Protein AF-A0A3L7TSY4-F1 (afdb_monomer_lite)

Radius of gyration: 31.13 Å; chains: 1; bounding box: 72×24×113 Å

pLDDT: mean 86.94, std 12.84, range [39.44, 97.44]

Foldseek 3Di:
DDDPPDDLLNVLVVLLVVLLVLLVQLLVLLVQLLVLLVCLVVLLVLLVCCLVVVDPPVVSVVVVVVSVVSNVVSVCSNCPPVVSNVVSVVSVVSYDPVSNVSSVVSVVSSVVSVVVVVVSVVVSVVSVVVSVVVSVVVVVVVVVVVVVCVVPPPPPPPPPPPPDDDD

Secondary structure (DSSP, 8-state):
-------HHHHHHHHHHHHHHHHHHHHHHHHHHHHHHTTHHHHHHHHHHHHTTSS-HHHHHHHHHHHHHHHHHHHHHHHTTHHHHHHHHHGGGGS-HHHHHHHHHHHHHHHHHHHHHHHHHHHHHHHHHHHHHHHHHHHHHHHHHHHHHHHHSPP------------

Sequence (167 aa):
MSDPRSDPARDASGTFAQLHTLASARLEAARTMRLIVARESSLLATIDSAQRGEISQDDAEDLLTAHLNARQLCLSAMQADQSQWNLLAEQRSSWSDNARSTIASIGAEIAAILGELSTSDASFMSELAARRNVARIEMTRADDARAAQRAYAPREAIEPRFTDRRG

Structure (mmCIF, N/CA/C/O backbone):
data_AF-A0A3L7TSY4-F1
#
_entry.id   AF-A0A3L7TSY4-F1
#
loop_
_atom_site.group_PDB
_atom_site.id
_atom_site.type_symbol
_atom_site.label_atom_id
_atom_site.label_alt_id
_atom_site.label_comp_id
_atom_site.label_asym_id
_atom_site.label_entity_id
_atom_site.label_seq_id
_atom_site.pdbx_PDB_ins_code
_atom_site.Cartn_x
_atom_site.Cartn_y
_atom_site.Cartn_z
_atom_site.occupancy
_atom_site.B_iso_or_equiv
_atom_site.auth_seq_id
_atom_site.auth_comp_id
_atom_site.auth_asym_id
_atom_site.auth_atom_id
_atom_site.pdbx_PDB_model_num
ATOM 1 N N . MET A 1 1 ? 45.464 14.211 -29.474 1.00 39.44 1 MET A N 1
ATOM 2 C CA . MET A 1 1 ? 44.683 13.616 -28.371 1.00 39.44 1 MET A CA 1
ATOM 3 C C . MET A 1 1 ? 43.275 13.430 -28.891 1.00 39.44 1 MET A C 1
ATOM 5 O O . MET A 1 1 ? 42.576 14.417 -29.059 1.00 39.44 1 MET A O 1
ATOM 9 N N . SER A 1 2 ? 42.933 12.211 -29.300 1.00 39.72 2 SER A N 1
ATOM 10 C CA . SER A 1 2 ? 41.604 11.896 -29.822 1.00 39.72 2 SER A CA 1
ATOM 11 C C . SER A 1 2 ? 40.685 11.594 -28.648 1.00 39.72 2 SER A C 1
ATOM 13 O O . SER A 1 2 ? 41.003 10.719 -27.846 1.00 39.72 2 SER A O 1
ATOM 15 N N . ASP A 1 3 ? 39.581 12.326 -28.554 1.00 49.38 3 ASP A N 1
ATOM 16 C CA . ASP A 1 3 ? 38.485 12.041 -27.630 1.00 49.38 3 ASP A CA 1
ATOM 17 C C . ASP A 1 3 ? 37.948 10.623 -27.907 1.00 49.38 3 ASP A C 1
ATOM 19 O O . ASP A 1 3 ? 37.726 10.282 -29.081 1.00 49.38 3 ASP A O 1
ATOM 23 N N . PRO A 1 4 ? 37.755 9.762 -26.892 1.00 50.88 4 PRO A N 1
ATOM 24 C CA . PRO A 1 4 ? 37.134 8.469 -27.101 1.00 50.88 4 PRO A CA 1
ATOM 25 C C . PRO A 1 4 ? 35.651 8.725 -27.365 1.00 50.88 4 PRO A C 1
ATOM 27 O O . PRO A 1 4 ? 34.869 8.936 -26.447 1.00 50.88 4 PRO A O 1
ATOM 30 N N . ARG A 1 5 ? 35.290 8.753 -28.651 1.00 51.84 5 ARG A N 1
ATOM 31 C CA . ARG A 1 5 ? 33.911 8.822 -29.144 1.00 51.84 5 ARG A CA 1
ATOM 32 C C . ARG A 1 5 ? 33.033 7.866 -28.335 1.00 51.84 5 ARG A C 1
ATOM 34 O O . ARG A 1 5 ? 33.175 6.651 -28.479 1.00 51.84 5 ARG A O 1
ATOM 41 N N . SER A 1 6 ? 32.149 8.410 -27.504 1.00 58.88 6 SER A N 1
ATOM 42 C CA . SER A 1 6 ? 31.064 7.642 -26.908 1.00 58.88 6 SER A CA 1
ATOM 43 C C . SER A 1 6 ? 30.266 7.022 -28.052 1.00 58.88 6 SER A C 1
ATOM 45 O O . SER A 1 6 ? 29.795 7.720 -28.952 1.00 58.88 6 SER A O 1
ATOM 47 N N . ASP A 1 7 ? 30.244 5.694 -28.095 1.00 69.88 7 ASP A N 1
ATOM 48 C CA . ASP A 1 7 ? 29.510 4.954 -29.109 1.00 69.88 7 ASP A CA 1
ATOM 49 C C . ASP A 1 7 ? 28.015 5.087 -28.780 1.00 69.88 7 ASP A C 1
ATOM 51 O O . ASP A 1 7 ? 27.593 4.607 -27.723 1.00 69.88 7 ASP A O 1
ATOM 55 N N . PRO A 1 8 ? 27.197 5.721 -29.640 1.00 67.38 8 PRO A N 1
ATOM 56 C CA . PRO A 1 8 ? 25.784 5.953 -29.352 1.00 67.38 8 PRO A CA 1
ATOM 57 C C . PRO A 1 8 ? 25.015 4.651 -29.091 1.00 67.38 8 PRO A C 1
ATOM 59 O O . PRO A 1 8 ? 24.044 4.659 -28.336 1.00 67.38 8 PRO A O 1
ATOM 62 N N . ALA A 1 9 ? 25.457 3.519 -29.652 1.00 68.50 9 ALA A N 1
ATOM 63 C CA . ALA A 1 9 ? 24.863 2.215 -29.366 1.00 68.50 9 ALA A CA 1
ATOM 64 C C . ALA A 1 9 ? 25.195 1.724 -27.945 1.00 68.50 9 ALA A C 1
ATOM 66 O O . ALA A 1 9 ? 24.350 1.129 -27.270 1.00 68.50 9 ALA A O 1
ATOM 67 N N . ARG A 1 10 ? 26.411 2.004 -27.463 1.00 71.62 10 ARG A N 1
ATOM 68 C CA . ARG A 1 10 ? 26.852 1.684 -26.100 1.00 71.62 10 ARG A CA 1
ATOM 69 C C . ARG A 1 10 ? 26.146 2.560 -25.068 1.00 71.62 10 ARG A C 1
ATOM 71 O O . ARG A 1 10 ? 25.714 2.041 -24.040 1.00 71.62 10 ARG A O 1
ATOM 78 N N . ASP A 1 11 ? 25.973 3.842 -25.370 1.00 74.06 11 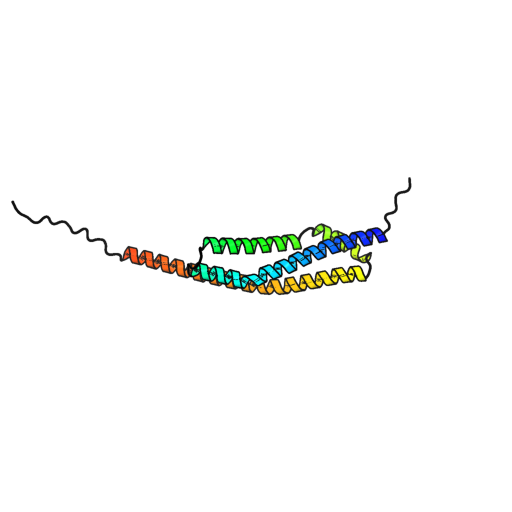ASP A N 1
ATOM 79 C CA . ASP A 1 11 ? 25.261 4.784 -24.504 1.00 74.06 11 ASP A CA 1
ATOM 80 C C . ASP A 1 11 ? 23.769 4.429 -24.412 1.00 74.06 11 ASP A C 1
ATOM 82 O O . ASP A 1 11 ? 23.228 4.335 -23.311 1.00 74.06 11 ASP A O 1
ATOM 86 N N . ALA A 1 12 ? 23.124 4.106 -25.541 1.00 76.62 12 ALA A N 1
ATOM 87 C CA . ALA A 1 12 ? 21.735 3.642 -25.580 1.00 76.62 12 ALA A CA 1
ATOM 88 C C . ALA A 1 12 ? 21.526 2.324 -24.810 1.00 76.62 12 ALA A C 1
ATOM 90 O O . ALA A 1 12 ? 20.537 2.164 -24.093 1.00 76.62 12 ALA A O 1
ATOM 91 N N . SER A 1 13 ? 22.469 1.380 -24.914 1.00 82.00 13 SER A N 1
ATOM 92 C CA . SER A 1 13 ? 22.432 0.138 -24.132 1.00 82.00 13 SER A CA 1
ATOM 93 C C . SER A 1 13 ? 22.617 0.395 -22.633 1.00 82.00 13 SER A C 1
ATOM 95 O O . SER A 1 13 ? 21.989 -0.282 -21.816 1.00 82.00 13 SER A O 1
ATOM 97 N N . GLY A 1 14 ? 23.471 1.352 -22.259 1.00 88.12 14 GLY A N 1
ATOM 98 C CA . GLY A 1 14 ? 23.716 1.728 -20.868 1.00 88.12 14 GLY A CA 1
ATOM 99 C C . GLY A 1 14 ? 22.504 2.396 -20.220 1.00 88.12 14 GLY A C 1
ATOM 100 O O . GLY A 1 14 ? 22.123 2.035 -19.105 1.00 88.12 14 GLY A O 1
ATOM 101 N N . THR A 1 15 ? 21.850 3.318 -20.927 1.00 90.81 15 THR A N 1
ATOM 102 C CA . THR A 1 15 ? 20.679 4.030 -20.395 1.00 90.81 15 THR A CA 1
ATOM 103 C C . THR A 1 15 ? 19.442 3.152 -20.316 1.00 90.81 15 THR A C 1
ATOM 105 O O . THR A 1 15 ? 18.711 3.222 -19.325 1.00 90.81 15 THR A O 1
ATOM 108 N N . PHE A 1 16 ? 19.262 2.233 -21.269 1.00 92.44 16 PHE A N 1
ATOM 109 C CA . PHE A 1 16 ? 18.261 1.177 -21.146 1.00 92.44 16 PHE A CA 1
ATOM 110 C C . PHE A 1 16 ? 18.494 0.308 -19.900 1.00 92.44 16 PHE A C 1
ATOM 112 O O . PHE A 1 16 ? 17.560 0.102 -19.129 1.00 92.44 16 PHE A O 1
ATOM 119 N N . ALA A 1 17 ? 19.719 -0.180 -19.667 1.00 92.94 17 ALA A N 1
ATOM 120 C CA . ALA A 1 17 ? 20.019 -1.042 -18.519 1.00 92.94 17 ALA A CA 1
ATOM 121 C C . ALA A 1 17 ? 19.737 -0.349 -17.174 1.00 92.94 17 ALA A C 1
ATOM 123 O O . ALA A 1 17 ? 19.192 -0.963 -16.251 1.00 92.94 17 ALA A O 1
ATOM 124 N N . GLN A 1 18 ? 20.054 0.945 -17.074 1.00 93.12 18 GLN A N 1
ATOM 125 C CA . GLN A 1 18 ? 19.740 1.745 -15.892 1.00 93.12 18 GLN A CA 1
ATOM 126 C C . GLN A 1 18 ? 18.228 1.902 -15.703 1.00 93.12 18 GLN A C 1
ATOM 128 O O . GLN A 1 18 ? 17.726 1.619 -14.614 1.00 93.12 18 GLN A O 1
ATOM 133 N N . LEU A 1 19 ? 17.481 2.274 -16.752 1.00 94.19 19 LEU A N 1
ATOM 134 C CA . LEU A 1 19 ? 16.030 2.425 -16.623 1.00 94.19 19 LEU A CA 1
ATOM 135 C C . LEU A 1 19 ? 15.359 1.087 -16.307 1.00 94.19 19 LEU A C 1
ATOM 137 O O . LEU A 1 19 ? 14.464 1.033 -15.474 1.00 94.19 19 LEU A O 1
ATOM 141 N N . HIS A 1 20 ? 15.808 -0.002 -16.926 1.00 94.81 20 HIS A N 1
ATOM 142 C CA . HIS A 1 20 ? 15.313 -1.344 -16.641 1.00 94.81 20 HIS A CA 1
ATOM 143 C C . HIS A 1 20 ? 15.512 -1.731 -15.171 1.00 94.81 20 HIS A C 1
ATOM 145 O O . HIS A 1 20 ? 14.615 -2.312 -14.559 1.00 94.81 20 HIS A O 1
ATOM 151 N N . THR A 1 21 ? 16.659 -1.380 -14.586 1.00 95.44 21 THR A N 1
ATOM 152 C CA . THR A 1 21 ? 16.941 -1.615 -13.162 1.00 95.44 21 THR A CA 1
ATOM 153 C C . THR A 1 21 ? 15.976 -0.834 -12.274 1.00 95.44 21 THR A C 1
ATOM 155 O O . THR A 1 21 ? 15.340 -1.421 -11.399 1.00 95.44 21 THR A O 1
ATOM 158 N N . LEU A 1 22 ? 15.781 0.460 -12.554 1.00 94.69 22 LEU A N 1
ATOM 159 C CA . LEU A 1 22 ? 14.791 1.279 -11.846 1.00 94.69 22 LEU A CA 1
ATOM 160 C C . LEU A 1 22 ? 13.370 0.719 -12.016 1.00 94.69 22 LEU A C 1
ATOM 162 O O . LEU A 1 22 ? 12.607 0.652 -11.058 1.00 94.69 22 LEU A O 1
ATOM 166 N N . ALA A 1 23 ? 13.011 0.280 -13.223 1.00 94.88 23 ALA A N 1
ATOM 167 C CA . ALA A 1 23 ? 11.680 -0.238 -13.538 1.00 94.88 23 ALA A CA 1
ATOM 168 C C . ALA A 1 23 ? 11.402 -1.535 -12.781 1.00 94.88 23 ALA A C 1
ATOM 170 O O . ALA A 1 23 ? 10.323 -1.708 -12.219 1.00 94.88 23 ALA A O 1
ATOM 171 N N . SER A 1 24 ? 12.405 -2.409 -12.716 1.00 96.12 24 SER A N 1
ATOM 172 C CA . SER A 1 24 ? 12.344 -3.663 -11.970 1.00 96.12 24 SER A CA 1
ATOM 173 C C . SER A 1 24 ? 12.195 -3.414 -10.470 1.00 96.12 24 SER A C 1
ATOM 175 O O . SER A 1 24 ? 11.330 -4.019 -9.845 1.00 96.12 24 SER A O 1
ATOM 177 N N . ALA A 1 25 ? 12.956 -2.470 -9.905 1.00 95.44 25 ALA A N 1
ATOM 178 C CA . ALA A 1 25 ? 12.843 -2.100 -8.493 1.00 95.44 25 ALA A CA 1
ATOM 179 C C . ALA A 1 25 ? 11.456 -1.524 -8.153 1.00 95.44 25 ALA A C 1
ATOM 181 O O . ALA A 1 25 ? 10.841 -1.907 -7.158 1.00 95.44 25 ALA A O 1
ATOM 182 N N . ARG A 1 26 ? 10.913 -0.653 -9.015 1.00 96.12 26 ARG A N 1
ATOM 183 C CA . ARG A 1 26 ? 9.548 -0.120 -8.860 1.00 96.12 26 ARG A CA 1
ATOM 184 C C . ARG A 1 26 ? 8.494 -1.219 -8.937 1.00 96.12 26 ARG A C 1
ATOM 186 O O . ARG A 1 26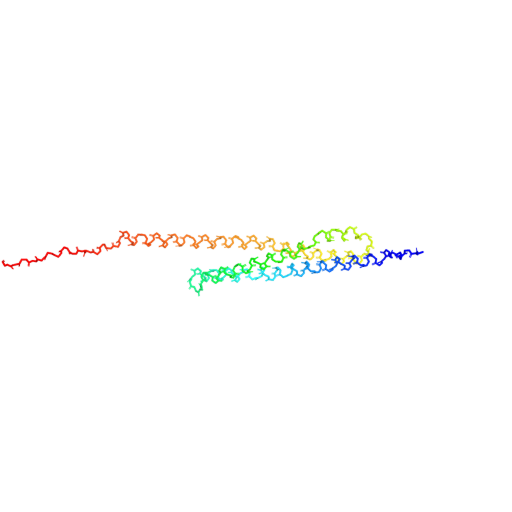 ? 7.546 -1.209 -8.157 1.00 96.12 26 ARG A O 1
ATOM 193 N N . LEU A 1 27 ? 8.664 -2.176 -9.847 1.00 96.62 27 LEU A N 1
ATOM 194 C CA . LEU A 1 27 ? 7.766 -3.321 -9.964 1.00 96.62 27 LEU A CA 1
ATOM 195 C C . LEU A 1 27 ? 7.825 -4.225 -8.728 1.00 96.62 27 LEU A C 1
ATOM 197 O O . LEU A 1 27 ? 6.787 -4.667 -8.242 1.00 96.62 27 LEU A O 1
ATOM 201 N N . GLU A 1 28 ? 9.014 -4.485 -8.192 1.00 97.25 28 GLU A N 1
ATOM 202 C CA . GLU A 1 28 ? 9.184 -5.256 -6.960 1.00 97.25 28 GLU A CA 1
ATOM 203 C C . GLU A 1 28 ? 8.533 -4.558 -5.758 1.00 97.25 28 GLU A C 1
ATOM 205 O O . GLU A 1 28 ? 7.815 -5.200 -4.987 1.00 97.25 28 GLU A O 1
ATOM 210 N N . ALA A 1 29 ? 8.685 -3.237 -5.644 1.00 96.94 29 ALA A N 1
ATOM 211 C CA . ALA A 1 29 ? 7.993 -2.439 -4.636 1.00 96.94 29 ALA A CA 1
ATOM 212 C C . ALA A 1 29 ? 6.462 -2.504 -4.798 1.00 96.94 29 ALA A C 1
ATOM 214 O O . ALA A 1 29 ? 5.752 -2.710 -3.814 1.00 96.94 29 ALA A O 1
ATOM 215 N N . ALA A 1 30 ? 5.941 -2.416 -6.028 1.00 96.88 30 ALA A N 1
ATOM 216 C CA . ALA A 1 30 ? 4.509 -2.557 -6.305 1.00 96.88 30 ALA A CA 1
ATOM 217 C C . ALA A 1 30 ? 3.983 -3.955 -5.926 1.00 96.88 30 ALA A C 1
ATOM 219 O O . ALA A 1 30 ? 2.953 -4.090 -5.262 1.00 96.88 30 ALA A O 1
ATOM 220 N N . ARG A 1 31 ? 4.710 -5.018 -6.287 1.00 97.31 31 ARG A N 1
ATOM 221 C CA . ARG A 1 31 ? 4.361 -6.400 -5.917 1.00 97.31 31 ARG A CA 1
ATOM 222 C C . ARG A 1 31 ? 4.403 -6.608 -4.402 1.00 97.31 31 ARG A C 1
ATOM 224 O O . ARG A 1 31 ? 3.513 -7.259 -3.859 1.00 97.31 31 ARG A O 1
ATOM 231 N N . THR A 1 32 ? 5.386 -6.024 -3.721 1.00 97.44 32 THR A N 1
ATOM 232 C CA . THR A 1 32 ? 5.493 -6.055 -2.255 1.00 97.44 32 THR A CA 1
ATOM 233 C C . THR A 1 32 ? 4.322 -5.326 -1.601 1.00 97.44 32 THR A C 1
ATOM 235 O O . THR A 1 32 ? 3.703 -5.871 -0.690 1.00 97.44 32 THR A O 1
ATOM 238 N N . MET A 1 33 ? 3.943 -4.151 -2.115 1.00 96.62 33 MET A N 1
ATOM 239 C CA . MET A 1 33 ? 2.747 -3.430 -1.673 1.00 96.62 33 MET A CA 1
ATOM 240 C C . MET A 1 33 ? 1.498 -4.309 -1.773 1.00 96.62 33 MET A C 1
ATOM 242 O O . MET A 1 33 ? 0.731 -4.401 -0.819 1.00 96.62 33 MET A O 1
ATOM 246 N N . ARG A 1 34 ? 1.326 -5.031 -2.886 1.00 95.69 34 ARG A N 1
ATOM 247 C CA . ARG A 1 34 ? 0.204 -5.964 -3.054 1.00 95.69 34 ARG A CA 1
ATOM 248 C C . ARG A 1 34 ? 0.194 -7.079 -2.003 1.00 95.69 34 ARG A C 1
ATOM 250 O O . ARG A 1 34 ? -0.870 -7.441 -1.513 1.00 95.69 34 ARG A O 1
ATOM 257 N N . LEU A 1 35 ? 1.359 -7.603 -1.616 1.00 95.56 35 LEU A N 1
ATOM 258 C CA . LEU A 1 35 ? 1.464 -8.590 -0.532 1.00 95.56 35 LEU A CA 1
ATOM 259 C C . LEU A 1 35 ? 1.122 -7.998 0.842 1.00 95.56 35 LEU A C 1
ATOM 261 O O . LEU A 1 35 ? 0.550 -8.697 1.676 1.00 95.56 35 LEU A O 1
ATOM 265 N N . ILE A 1 36 ? 1.469 -6.732 1.086 1.00 94.75 36 ILE A N 1
ATOM 266 C CA . ILE A 1 36 ? 1.101 -6.017 2.315 1.00 94.75 36 ILE A CA 1
ATOM 267 C C . ILE A 1 36 ? -0.417 -5.826 2.368 1.00 94.75 36 ILE A C 1
ATOM 269 O O . ILE A 1 36 ? -1.034 -6.169 3.374 1.00 94.75 36 ILE A O 1
ATOM 273 N N . VAL A 1 37 ? -1.019 -5.360 1.271 1.00 93.88 37 VAL A N 1
ATOM 274 C CA . VAL A 1 37 ? -2.472 -5.166 1.141 1.00 93.88 37 VAL A CA 1
ATOM 275 C C . VAL A 1 37 ? -3.243 -6.474 1.310 1.00 93.88 37 VAL A C 1
ATOM 277 O O . VAL A 1 37 ? -4.255 -6.510 2.000 1.00 93.88 37 VAL A O 1
ATOM 280 N N . ALA A 1 38 ? -2.718 -7.599 0.819 1.00 93.88 38 ALA A N 1
ATOM 281 C CA . ALA A 1 38 ? -3.334 -8.910 1.035 1.00 93.88 38 ALA A CA 1
ATOM 282 C C . ALA A 1 38 ? -3.474 -9.306 2.525 1.00 93.88 38 ALA A C 1
ATOM 284 O O . ALA A 1 38 ? -4.203 -10.246 2.841 1.00 93.88 38 ALA A O 1
ATOM 285 N N . ARG A 1 39 ? -2.790 -8.612 3.448 1.00 93.94 39 ARG A N 1
ATOM 286 C CA . ARG A 1 39 ? -2.884 -8.828 4.903 1.00 93.94 39 ARG A CA 1
ATOM 287 C C . ARG A 1 39 ? -3.864 -7.886 5.609 1.00 93.94 39 ARG A C 1
ATOM 289 O O . ARG A 1 39 ? -4.029 -8.013 6.820 1.00 93.94 39 ARG A O 1
ATOM 296 N N . GLU A 1 40 ? -4.514 -6.967 4.896 1.00 94.44 40 GLU A N 1
ATOM 297 C CA . GLU A 1 40 ? -5.448 -5.986 5.473 1.00 94.44 40 GLU A CA 1
ATOM 298 C C . GLU A 1 40 ? -6.582 -6.643 6.264 1.00 94.44 40 GLU A C 1
ATOM 300 O O . GLU A 1 40 ? -6.876 -6.224 7.380 1.00 94.44 40 GLU A O 1
ATOM 305 N N . SER A 1 41 ? -7.167 -7.725 5.747 1.00 93.56 41 SER A N 1
ATOM 306 C CA . SER A 1 41 ? -8.228 -8.468 6.439 1.00 93.56 41 SER A CA 1
ATOM 307 C C . SER A 1 41 ? -7.762 -9.047 7.777 1.00 93.56 41 SER A C 1
ATOM 309 O O . SER A 1 41 ? -8.476 -8.968 8.775 1.00 93.56 41 SER A O 1
ATOM 311 N N . SER A 1 42 ? -6.536 -9.575 7.823 1.00 94.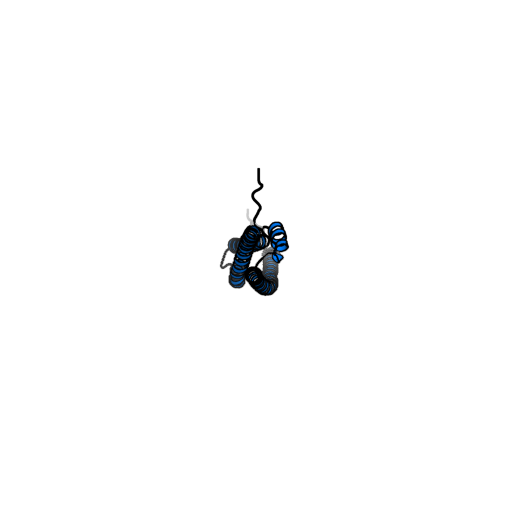56 42 SER A N 1
ATOM 312 C CA . SER A 1 42 ? -5.929 -10.067 9.060 1.00 94.56 42 SER A CA 1
ATOM 313 C C . SER A 1 42 ? -5.676 -8.932 10.049 1.00 94.56 42 SER A C 1
ATOM 315 O O . SER A 1 42 ? -5.897 -9.117 11.240 1.00 94.56 42 SER A O 1
ATOM 317 N N . LEU A 1 43 ? -5.232 -7.767 9.571 1.00 95.00 43 LEU A N 1
ATOM 318 C CA . LEU A 1 43 ? -5.016 -6.593 10.415 1.00 95.00 43 LEU A CA 1
ATOM 319 C C . LEU A 1 43 ? -6.334 -6.078 11.009 1.00 95.00 43 LEU A C 1
ATOM 321 O O . LEU A 1 43 ? -6.395 -5.751 12.192 1.00 95.00 43 LEU A O 1
ATOM 325 N N . LEU A 1 44 ? -7.405 -6.048 10.216 1.00 94.31 44 LEU A N 1
ATOM 326 C CA . LEU A 1 44 ? -8.735 -5.680 10.700 1.00 94.31 44 LEU A CA 1
ATOM 327 C C . LEU A 1 44 ? -9.249 -6.677 11.747 1.00 94.31 44 LEU A C 1
ATOM 329 O O . LEU A 1 44 ? -9.783 -6.254 12.767 1.00 94.31 44 LEU A O 1
ATOM 333 N N . ALA A 1 45 ? -9.011 -7.978 11.557 1.00 94.06 45 ALA A N 1
ATOM 334 C CA . ALA A 1 45 ? -9.347 -8.993 12.555 1.00 94.06 45 ALA A CA 1
ATOM 335 C C . ALA A 1 45 ? -8.562 -8.810 13.868 1.00 94.06 45 ALA A C 1
ATOM 337 O O . ALA A 1 45 ? -9.127 -8.966 14.948 1.00 94.06 45 ALA A O 1
ATOM 338 N N . THR A 1 46 ? -7.282 -8.428 13.795 1.00 94.25 46 THR A N 1
ATOM 339 C CA . THR A 1 46 ? -6.484 -8.057 14.974 1.00 94.25 46 THR A CA 1
ATOM 340 C C . THR A 1 46 ? -7.113 -6.877 15.717 1.00 94.25 46 THR A C 1
ATOM 342 O O . THR A 1 46 ? -7.262 -6.934 16.935 1.00 94.25 46 THR A O 1
ATOM 345 N N . ILE A 1 47 ? -7.552 -5.840 14.999 1.00 92.94 47 ILE A N 1
ATOM 346 C CA . ILE A 1 47 ? -8.253 -4.694 15.599 1.00 92.94 47 ILE A CA 1
ATOM 347 C C . ILE A 1 47 ? -9.559 -5.148 16.271 1.00 92.94 47 ILE A C 1
ATOM 349 O O . ILE A 1 47 ? -9.837 -4.749 17.400 1.00 92.94 47 ILE A O 1
ATOM 353 N N . ASP A 1 48 ? -10.328 -6.026 15.625 1.00 92.81 48 ASP A N 1
ATOM 354 C CA . ASP A 1 48 ? -11.568 -6.578 16.186 1.00 92.81 48 ASP A CA 1
ATOM 355 C C . ASP A 1 48 ? -11.302 -7.426 17.451 1.00 92.81 48 ASP A C 1
ATOM 357 O O . ASP A 1 48 ? -12.107 -7.444 18.384 1.00 92.81 48 ASP A O 1
ATOM 361 N N . SER A 1 49 ? -10.167 -8.126 17.530 1.00 92.94 49 SER A N 1
ATOM 362 C CA . SER A 1 49 ? -9.727 -8.829 18.745 1.00 92.94 49 SER A CA 1
ATOM 363 C C . SER A 1 49 ? -9.299 -7.873 19.862 1.00 92.94 49 SER A C 1
ATOM 365 O O . SER A 1 49 ? -9.645 -8.113 21.020 1.00 92.94 49 SER A O 1
ATOM 367 N N . ALA A 1 50 ? -8.628 -6.763 19.544 1.00 91.62 50 ALA A N 1
ATOM 368 C CA . ALA A 1 50 ? -8.280 -5.739 20.534 1.00 91.62 50 ALA A CA 1
ATOM 369 C C . ALA A 1 50 ? -9.532 -5.094 21.142 1.00 91.62 50 ALA A C 1
ATOM 371 O O . ALA A 1 50 ? -9.638 -4.948 22.357 1.00 91.62 50 ALA A O 1
ATOM 372 N N . GLN A 1 51 ? -10.544 -4.815 20.314 1.00 88.19 51 GLN A N 1
ATOM 373 C CA . GLN A 1 51 ? -11.836 -4.290 20.773 1.00 88.19 51 GLN A CA 1
ATOM 374 C C . GLN A 1 51 ? -12.573 -5.246 21.720 1.00 88.19 51 GLN A C 1
ATOM 376 O O . GLN A 1 51 ? -13.297 -4.798 22.608 1.00 88.19 51 GLN A O 1
ATOM 381 N N . ARG A 1 52 ? -12.383 -6.559 21.553 1.00 89.12 52 ARG A N 1
ATOM 382 C CA . ARG A 1 52 ? -12.926 -7.592 22.449 1.00 89.12 52 ARG A CA 1
ATOM 383 C C . ARG A 1 52 ? -12.072 -7.822 23.701 1.00 89.12 52 ARG A C 1
ATOM 385 O O . ARG A 1 52 ? -12.469 -8.610 24.555 1.00 89.12 52 ARG A O 1
ATOM 392 N N . GLY A 1 53 ? -10.923 -7.154 23.820 1.00 90.06 53 GLY A N 1
ATOM 393 C CA . GLY A 1 53 ? -9.965 -7.354 24.908 1.00 90.06 53 GLY A CA 1
ATOM 394 C C . GLY A 1 53 ? -9.207 -8.683 24.831 1.00 90.06 53 GLY A C 1
ATOM 395 O O . GLY A 1 53 ? -8.657 -9.126 25.835 1.00 90.06 53 GLY A O 1
ATOM 396 N N . GLU A 1 54 ? -9.191 -9.339 23.666 1.00 93.44 54 GLU A N 1
ATOM 397 C CA . GLU A 1 54 ? -8.462 -10.599 23.445 1.00 93.44 54 GLU A CA 1
ATOM 398 C C . GLU A 1 54 ? -6.951 -10.366 23.287 1.00 93.44 54 GLU A C 1
ATOM 400 O O . GLU A 1 54 ? -6.154 -11.261 23.562 1.00 93.44 54 GLU A O 1
ATOM 405 N N . ILE A 1 55 ? -6.567 -9.162 22.855 1.00 93.88 55 ILE A N 1
ATOM 406 C CA . ILE A 1 55 ? -5.184 -8.684 22.758 1.00 93.88 55 ILE A CA 1
ATOM 407 C C . ILE A 1 55 ? -5.086 -7.256 23.306 1.00 93.88 55 ILE A C 1
ATOM 409 O O . ILE A 1 55 ? -6.106 -6.575 23.448 1.00 93.88 55 ILE A O 1
ATOM 413 N N . SER A 1 56 ? -3.864 -6.798 23.595 1.00 93.25 56 SER A N 1
ATOM 414 C CA . SER A 1 56 ? -3.638 -5.413 24.011 1.00 93.25 56 SER A CA 1
ATOM 415 C C . SER A 1 56 ? -3.982 -4.436 22.885 1.00 93.25 56 SER A C 1
ATOM 417 O O . SER A 1 56 ? -3.711 -4.692 21.710 1.00 93.25 56 SER A O 1
ATOM 419 N N . GLN A 1 57 ? -4.541 -3.287 23.263 1.00 89.44 57 GLN A N 1
ATOM 420 C CA . GLN A 1 57 ? -4.766 -2.172 22.347 1.00 89.44 57 GLN A CA 1
ATOM 421 C C . GLN A 1 57 ? -3.435 -1.656 21.775 1.00 89.44 57 GLN A C 1
ATOM 423 O O . GLN A 1 57 ? -3.358 -1.390 20.578 1.00 89.44 57 GLN A O 1
ATOM 428 N N . ASP A 1 58 ? -2.389 -1.602 22.603 1.00 92.31 58 ASP A N 1
ATOM 429 C CA . ASP A 1 58 ? -1.051 -1.157 22.197 1.00 92.31 58 ASP A CA 1
ATOM 430 C C . ASP A 1 58 ? -0.464 -2.087 21.119 1.00 92.31 58 ASP A C 1
ATOM 432 O O . ASP A 1 58 ? 0.019 -1.622 20.090 1.00 92.31 58 ASP A O 1
ATOM 436 N N . ASP A 1 59 ? -0.614 -3.408 21.283 1.00 93.25 59 ASP A N 1
ATOM 437 C CA . ASP A 1 59 ? -0.130 -4.397 20.308 1.00 93.25 59 ASP A CA 1
ATOM 438 C C . ASP A 1 59 ? -0.831 -4.244 18.946 1.00 93.25 59 ASP A C 1
ATOM 440 O O . ASP A 1 59 ? -0.216 -4.376 17.883 1.00 93.25 59 ASP A O 1
ATOM 444 N N . ALA A 1 60 ? -2.138 -3.963 18.955 1.00 92.44 60 ALA A N 1
ATOM 445 C CA . ALA A 1 60 ? -2.897 -3.731 17.730 1.00 92.44 60 ALA A CA 1
ATOM 446 C C . ALA A 1 60 ? -2.485 -2.424 17.032 1.00 92.44 60 ALA A C 1
ATOM 448 O O . ALA A 1 60 ? -2.432 -2.371 15.798 1.00 92.44 60 ALA A O 1
ATOM 449 N N . GLU A 1 61 ? -2.173 -1.380 17.801 1.00 91.75 61 GLU A N 1
ATOM 450 C CA . GLU A 1 61 ? -1.686 -0.100 17.282 1.00 91.75 61 GLU A CA 1
ATOM 451 C C . GLU A 1 61 ? -0.273 -0.209 16.701 1.00 91.75 61 GLU A C 1
ATOM 453 O O . GLU A 1 61 ? -0.013 0.344 15.625 1.00 91.75 61 GLU A O 1
ATOM 458 N N . ASP A 1 62 ? 0.607 -0.987 17.328 1.00 95.44 62 ASP A N 1
ATOM 459 C CA . ASP A 1 62 ? 1.941 -1.291 16.809 1.00 95.44 62 ASP A CA 1
ATOM 460 C C . ASP A 1 62 ? 1.866 -2.038 15.471 1.00 95.44 62 ASP A C 1
ATOM 462 O O . ASP A 1 62 ? 2.558 -1.682 14.510 1.00 95.44 62 ASP A O 1
ATOM 466 N N . LEU A 1 63 ? 0.973 -3.028 15.355 1.00 95.06 63 LEU A N 1
ATOM 467 C CA . LEU A 1 63 ? 0.755 -3.764 14.107 1.00 95.06 63 LEU A CA 1
ATOM 468 C C . LEU A 1 63 ? 0.186 -2.875 12.994 1.00 95.06 63 LEU A C 1
ATOM 470 O O . LEU A 1 63 ? 0.646 -2.953 11.849 1.00 95.06 63 LEU A O 1
ATOM 474 N N . LEU A 1 64 ? -0.773 -2.000 13.313 1.00 93.19 64 LEU A N 1
ATOM 475 C CA . LEU A 1 64 ? -1.298 -1.017 12.362 1.00 93.19 64 LEU A CA 1
ATOM 476 C C . LEU A 1 64 ? -0.196 -0.050 11.909 1.00 93.19 64 LEU A C 1
ATOM 478 O O . LEU A 1 64 ? -0.058 0.221 10.716 1.00 93.19 64 LEU A O 1
ATOM 482 N N . THR A 1 65 ? 0.625 0.428 12.840 1.00 95.00 65 THR A N 1
ATOM 483 C CA . THR A 1 65 ? 1.739 1.339 12.555 1.00 95.00 65 THR A CA 1
ATOM 484 C C . THR A 1 65 ? 2.787 0.675 11.666 1.00 95.00 65 THR A C 1
ATOM 486 O O . THR A 1 65 ? 3.199 1.251 10.658 1.00 95.00 65 THR A O 1
ATOM 489 N N . ALA A 1 66 ? 3.176 -0.565 11.971 1.00 95.75 66 ALA A N 1
ATOM 490 C CA . ALA A 1 66 ? 4.093 -1.343 11.146 1.00 95.75 66 ALA A CA 1
ATOM 491 C C . ALA A 1 66 ? 3.543 -1.552 9.725 1.00 95.75 66 ALA A C 1
ATOM 493 O O . ALA A 1 66 ? 4.281 -1.395 8.750 1.00 95.75 66 ALA A O 1
ATOM 494 N N . HIS A 1 67 ? 2.244 -1.842 9.596 1.00 95.00 67 HIS A N 1
ATOM 495 C CA . HIS A 1 67 ? 1.581 -1.978 8.301 1.00 95.00 67 HIS A CA 1
ATOM 496 C C . HIS A 1 67 ? 1.633 -0.673 7.491 1.00 95.00 67 HIS A C 1
ATOM 498 O O . HIS A 1 67 ? 2.062 -0.683 6.336 1.00 95.00 67 HIS A O 1
ATOM 504 N N . LEU A 1 68 ? 1.262 0.461 8.092 1.00 93.00 68 LEU A N 1
ATOM 505 C CA . LEU A 1 68 ? 1.296 1.769 7.427 1.00 93.00 68 LEU A CA 1
ATOM 506 C C . LEU A 1 68 ? 2.722 2.184 7.034 1.00 93.00 68 LEU A C 1
ATOM 508 O O . LEU A 1 68 ? 2.939 2.664 5.920 1.00 93.00 68 LEU A O 1
ATOM 512 N N . ASN A 1 69 ? 3.707 1.928 7.897 1.00 95.38 69 ASN A N 1
ATOM 513 C CA . ASN A 1 69 ? 5.114 2.193 7.602 1.00 95.38 69 ASN A CA 1
ATOM 514 C C . ASN A 1 69 ? 5.619 1.349 6.426 1.00 95.38 69 ASN A C 1
ATOM 516 O O . ASN A 1 69 ? 6.274 1.874 5.526 1.00 95.38 69 ASN A O 1
ATOM 520 N N . ALA A 1 70 ? 5.281 0.057 6.386 1.00 94.25 70 ALA A N 1
ATOM 521 C CA . ALA A 1 70 ? 5.665 -0.822 5.283 1.00 94.25 70 ALA A CA 1
ATOM 522 C C . ALA A 1 70 ? 5.089 -0.343 3.939 1.00 94.25 70 ALA A C 1
ATOM 524 O O . ALA A 1 70 ? 5.789 -0.346 2.922 1.00 94.25 70 ALA A O 1
ATOM 525 N N . ARG A 1 71 ? 3.841 0.142 3.934 1.00 94.12 71 ARG A N 1
ATOM 526 C CA . ARG A 1 71 ? 3.230 0.762 2.748 1.00 94.12 71 ARG A CA 1
ATOM 527 C C . ARG A 1 71 ? 3.972 2.026 2.336 1.00 94.12 71 ARG A C 1
ATOM 529 O O . ARG A 1 71 ? 4.328 2.172 1.169 1.00 94.12 71 ARG A O 1
ATOM 536 N N . GLN A 1 72 ? 4.247 2.919 3.285 1.00 93.50 72 GLN A N 1
ATOM 537 C CA . GLN A 1 72 ? 4.959 4.160 2.998 1.00 93.50 72 GLN A CA 1
ATOM 538 C C . GLN A 1 72 ? 6.338 3.888 2.385 1.00 93.50 72 GLN A C 1
ATOM 540 O O . GLN A 1 72 ? 6.722 4.557 1.430 1.00 93.50 72 GLN A O 1
ATOM 545 N N . LEU A 1 73 ? 7.058 2.874 2.871 1.00 94.00 73 LEU A N 1
ATOM 546 C CA . LEU A 1 73 ? 8.334 2.456 2.289 1.00 94.00 73 LEU A CA 1
ATOM 547 C C . LEU A 1 73 ? 8.181 1.985 0.838 1.00 94.00 73 LEU A C 1
ATOM 549 O O . LEU A 1 73 ? 8.980 2.373 -0.013 1.00 94.00 73 LEU A O 1
ATOM 553 N N . CYS A 1 74 ? 7.140 1.208 0.530 1.00 95.00 74 CYS A N 1
ATOM 554 C CA . CYS A 1 74 ? 6.865 0.775 -0.841 1.00 95.00 74 CYS A CA 1
ATOM 555 C C . CYS A 1 74 ? 6.517 1.957 -1.762 1.00 95.00 74 CYS A C 1
ATOM 557 O O . CYS A 1 74 ? 6.991 2.005 -2.896 1.00 95.00 74 CYS A O 1
ATOM 559 N N . LEU A 1 75 ? 5.736 2.935 -1.284 1.00 92.44 75 LEU A N 1
ATOM 560 C CA . LEU A 1 75 ? 5.450 4.169 -2.031 1.00 92.44 75 LEU A CA 1
ATOM 561 C C . LEU A 1 75 ? 6.729 4.960 -2.311 1.00 92.44 75 LEU A C 1
ATOM 563 O O . LEU A 1 75 ? 6.981 5.328 -3.458 1.00 92.44 75 LEU A O 1
ATOM 567 N N . SER A 1 76 ? 7.560 5.158 -1.287 1.00 93.75 76 SER A N 1
ATOM 568 C CA . SER A 1 76 ? 8.846 5.840 -1.424 1.00 93.75 76 SER A CA 1
ATOM 569 C C . SER A 1 76 ? 9.760 5.125 -2.423 1.00 93.75 76 SER A C 1
ATOM 571 O O . SER A 1 76 ? 10.375 5.783 -3.255 1.00 93.75 76 SER A O 1
ATOM 573 N N . ALA A 1 77 ? 9.809 3.789 -2.406 1.00 92.94 77 ALA A N 1
ATOM 574 C CA . ALA A 1 77 ? 10.594 3.003 -3.359 1.00 92.94 77 ALA A CA 1
ATOM 575 C C . ALA A 1 77 ? 10.058 3.107 -4.799 1.00 92.94 77 ALA A C 1
ATOM 577 O O . ALA A 1 77 ? 10.840 3.226 -5.740 1.00 92.94 77 ALA A O 1
ATOM 578 N N . MET A 1 78 ? 8.734 3.128 -4.992 1.00 92.31 78 MET A N 1
ATOM 579 C CA . MET A 1 78 ? 8.133 3.334 -6.318 1.00 92.31 78 MET A CA 1
ATOM 580 C C . MET A 1 78 ? 8.402 4.738 -6.883 1.00 92.31 78 MET A C 1
ATOM 582 O O . MET A 1 78 ? 8.478 4.911 -8.100 1.00 92.31 78 MET A O 1
ATOM 586 N N . GLN A 1 79 ? 8.546 5.735 -6.008 1.00 90.75 79 GLN A N 1
ATOM 587 C CA . GLN A 1 79 ? 8.803 7.133 -6.367 1.00 90.75 79 GLN A CA 1
ATOM 588 C C . GLN A 1 79 ? 10.292 7.500 -6.372 1.00 90.75 79 GLN A C 1
ATOM 590 O O . GLN A 1 79 ? 10.649 8.597 -6.811 1.00 90.75 79 GLN A O 1
ATOM 595 N N . ALA A 1 80 ? 11.159 6.595 -5.914 1.00 89.50 80 ALA A N 1
ATOM 596 C CA . ALA A 1 80 ? 12.594 6.810 -5.871 1.00 89.50 80 ALA A CA 1
ATOM 597 C C . ALA A 1 80 ? 13.138 7.140 -7.268 1.00 89.50 80 ALA A C 1
ATOM 599 O O . ALA A 1 80 ? 12.684 6.606 -8.291 1.00 89.50 80 ALA A O 1
ATOM 600 N N . ASP A 1 81 ? 14.091 8.069 -7.290 1.00 88.94 81 ASP A N 1
ATOM 601 C CA . ASP A 1 81 ? 14.848 8.467 -8.475 1.00 88.94 81 ASP A CA 1
ATOM 602 C C . ASP A 1 81 ? 13.974 8.877 -9.674 1.00 88.94 81 ASP A C 1
ATOM 604 O O . ASP A 1 81 ? 14.309 8.641 -10.834 1.00 88.94 81 ASP A O 1
ATOM 608 N N . GLN A 1 82 ? 12.833 9.531 -9.414 1.00 90.62 82 GLN A N 1
ATOM 609 C CA . GLN A 1 82 ? 11.919 9.992 -10.467 1.00 90.62 82 GLN A CA 1
ATOM 610 C C . GLN A 1 82 ? 12.575 10.962 -11.462 1.00 90.62 82 GLN A C 1
ATOM 612 O O . GLN A 1 82 ? 12.248 10.941 -12.648 1.00 90.62 82 GLN A O 1
ATOM 617 N N . SER A 1 83 ? 13.514 11.795 -11.013 1.00 89.06 83 SER A N 1
ATOM 618 C CA . SER A 1 83 ? 14.288 12.672 -11.899 1.00 89.06 83 SER A CA 1
ATOM 619 C C . SER A 1 83 ? 15.182 11.872 -12.850 1.00 89.06 83 SER A C 1
ATOM 621 O O . SER A 1 83 ? 15.198 12.145 -14.050 1.00 89.06 83 SER A O 1
ATOM 623 N N . GLN A 1 84 ? 15.870 10.849 -12.337 1.00 89.69 84 GLN A N 1
ATOM 624 C CA . GLN A 1 84 ? 16.699 9.948 -13.136 1.00 89.69 84 GLN A CA 1
ATOM 625 C C . GLN A 1 84 ? 15.848 9.134 -14.114 1.00 89.69 84 GLN A C 1
ATOM 627 O O . GLN A 1 84 ? 16.222 8.987 -15.275 1.00 89.69 84 GLN A O 1
ATOM 632 N N . TRP A 1 85 ? 14.681 8.658 -13.677 1.00 91.44 85 TRP A N 1
ATOM 633 C CA . TRP A 1 85 ? 13.714 7.993 -14.545 1.00 91.44 85 TRP A CA 1
ATOM 634 C C . TRP A 1 85 ? 13.351 8.855 -15.756 1.00 91.44 85 TRP A C 1
ATOM 636 O O . TRP A 1 85 ? 13.434 8.386 -16.889 1.00 91.44 85 TRP A O 1
ATOM 646 N N . ASN A 1 86 ? 12.970 10.114 -15.521 1.00 90.81 86 ASN A N 1
ATOM 647 C CA . ASN A 1 86 ? 12.571 11.036 -16.584 1.00 90.81 86 ASN A CA 1
ATOM 648 C C . ASN A 1 86 ? 13.723 11.278 -17.570 1.00 90.81 86 ASN A C 1
ATOM 650 O O . ASN A 1 86 ? 13.532 11.119 -18.773 1.00 90.81 86 ASN A O 1
ATOM 654 N N . LEU A 1 87 ? 14.925 11.558 -17.054 1.00 90.38 87 LEU A N 1
ATOM 655 C CA . LEU A 1 87 ? 16.131 11.768 -17.861 1.00 90.38 87 LEU A CA 1
ATOM 656 C C . LEU A 1 87 ? 16.450 10.555 -18.753 1.00 90.38 87 LEU A C 1
ATOM 658 O O . LEU A 1 87 ? 16.757 10.697 -19.933 1.00 90.38 87 LEU A O 1
ATOM 662 N N . LEU A 1 88 ? 16.377 9.344 -18.197 1.00 89.19 88 LEU A N 1
ATOM 663 C CA . LEU A 1 88 ? 16.642 8.119 -18.950 1.00 89.19 88 LEU A CA 1
ATOM 664 C C . LEU A 1 88 ? 15.531 7.835 -19.972 1.00 89.19 88 LEU A C 1
ATOM 666 O O . LEU A 1 88 ? 15.814 7.382 -21.079 1.00 89.19 88 LEU A O 1
ATOM 670 N N . ALA A 1 89 ? 14.274 8.132 -19.636 1.00 87.81 89 ALA A N 1
ATOM 671 C CA . ALA A 1 89 ? 13.134 7.944 -20.528 1.00 87.81 89 ALA A CA 1
ATOM 672 C C . ALA A 1 89 ? 13.158 8.878 -21.751 1.00 87.81 89 ALA A C 1
ATOM 674 O O . ALA A 1 89 ? 12.668 8.487 -22.812 1.00 87.81 89 ALA A O 1
ATOM 675 N N . GLU A 1 90 ? 13.760 10.067 -21.654 1.00 90.50 90 GLU A N 1
ATOM 676 C CA . GLU A 1 90 ? 13.969 10.968 -22.802 1.00 90.50 90 GLU A CA 1
ATOM 677 C C . GLU A 1 90 ? 14.821 10.320 -23.902 1.00 90.50 90 GLU A C 1
ATOM 679 O O . GLU A 1 90 ? 14.633 10.587 -25.089 1.00 90.50 90 GLU A O 1
ATOM 684 N N . GLN A 1 91 ? 15.703 9.391 -23.529 1.00 88.00 91 GLN A N 1
ATOM 685 C CA . GLN A 1 91 ? 16.563 8.675 -24.469 1.00 88.00 91 GLN A CA 1
ATOM 686 C C . GLN A 1 91 ? 15.881 7.466 -25.125 1.00 88.00 91 GLN A C 1
ATOM 688 O O . GLN A 1 91 ? 16.491 6.780 -25.938 1.00 88.00 91 GLN A O 1
ATOM 693 N N . ARG A 1 92 ? 14.598 7.206 -24.841 1.00 85.06 92 ARG A N 1
ATOM 694 C CA . ARG A 1 92 ? 13.853 6.031 -25.331 1.00 85.06 92 ARG A CA 1
ATOM 695 C C . ARG A 1 92 ? 13.873 5.848 -26.856 1.00 85.06 92 ARG A C 1
ATOM 697 O O . ARG A 1 92 ? 13.726 4.724 -27.350 1.00 85.06 92 ARG A O 1
ATOM 704 N N . SER A 1 93 ? 14.001 6.934 -27.617 1.00 86.94 93 SER A N 1
ATOM 705 C CA . SER A 1 93 ? 14.057 6.894 -29.084 1.00 86.94 93 SER A CA 1
ATOM 706 C C . SER A 1 93 ? 15.310 6.190 -29.615 1.00 86.94 93 SER A C 1
ATOM 708 O O . SER A 1 93 ? 15.244 5.602 -30.693 1.00 86.94 93 SER A O 1
ATOM 710 N N . SER A 1 94 ? 16.410 6.176 -28.854 1.00 87.31 94 SER A N 1
ATOM 711 C CA . SER A 1 94 ? 17.667 5.519 -29.239 1.00 87.31 94 SER A CA 1
ATOM 712 C C . SER A 1 94 ? 17.691 4.015 -28.943 1.00 87.31 94 SER A C 1
ATOM 714 O O . SER A 1 94 ? 18.583 3.307 -29.406 1.00 87.31 94 SER A O 1
ATOM 716 N N . TRP A 1 95 ? 16.714 3.503 -28.190 1.00 89.81 95 TRP A N 1
ATOM 717 C CA . TRP A 1 95 ? 16.645 2.089 -27.825 1.00 89.81 95 TRP A CA 1
ATOM 718 C C . TRP A 1 95 ? 16.112 1.209 -28.958 1.00 89.81 95 TRP A C 1
ATOM 720 O O . TRP A 1 95 ? 15.452 1.673 -29.889 1.00 89.81 95 TRP A O 1
ATOM 730 N N . SER A 1 96 ? 16.349 -0.098 -28.851 1.00 90.56 96 SER A N 1
ATOM 731 C CA . SER A 1 96 ? 15.700 -1.080 -29.721 1.00 90.56 96 SER A CA 1
ATOM 732 C C . SER A 1 96 ? 14.200 -1.196 -29.416 1.00 90.56 96 SER A C 1
ATOM 734 O O . SER A 1 96 ? 13.744 -0.882 -28.311 1.00 90.56 96 SER A O 1
ATOM 736 N N . ASP A 1 97 ? 13.417 -1.693 -30.376 1.00 91.75 97 ASP A N 1
ATOM 737 C CA . ASP A 1 97 ? 11.987 -1.963 -30.163 1.00 91.75 97 ASP A CA 1
ATOM 738 C C . ASP A 1 97 ? 11.748 -2.935 -29.010 1.00 91.75 97 ASP A C 1
ATOM 740 O O . ASP A 1 97 ? 10.859 -2.715 -28.188 1.00 91.75 97 ASP A O 1
ATOM 744 N N . ASN A 1 98 ? 12.595 -3.961 -28.893 1.00 93.00 98 ASN A N 1
ATOM 745 C CA . ASN A 1 98 ? 12.533 -4.913 -27.791 1.00 93.00 98 ASN A CA 1
ATOM 746 C C . ASN A 1 98 ? 12.727 -4.222 -26.433 1.00 93.00 98 ASN A C 1
ATOM 748 O O . ASN A 1 98 ? 11.921 -4.409 -25.529 1.00 93.00 98 ASN A O 1
ATOM 752 N N . ALA A 1 99 ? 13.743 -3.363 -26.305 1.00 91.12 99 ALA A N 1
ATOM 753 C CA . ALA A 1 99 ? 13.998 -2.605 -25.080 1.00 91.12 99 ALA A CA 1
ATOM 754 C C . ALA A 1 99 ? 12.811 -1.701 -24.701 1.00 91.12 99 ALA A C 1
ATOM 756 O O . ALA A 1 99 ? 12.375 -1.686 -23.547 1.00 91.12 99 ALA A O 1
ATOM 757 N N . ARG A 1 100 ? 12.227 -0.996 -25.680 1.00 92.75 100 ARG A N 1
ATOM 758 C CA . ARG A 1 100 ? 11.008 -0.200 -25.467 1.00 92.75 100 ARG A CA 1
ATOM 759 C C . ARG A 1 100 ? 9.828 -1.060 -25.018 1.00 92.75 100 ARG A C 1
ATOM 761 O O . ARG A 1 100 ? 9.102 -0.649 -24.115 1.00 92.75 100 ARG A O 1
ATOM 768 N N . SER A 1 101 ? 9.641 -2.224 -25.640 1.00 94.06 101 SER A N 1
ATOM 769 C CA . SER A 1 101 ? 8.571 -3.169 -25.308 1.00 94.06 101 SER A CA 1
ATOM 770 C C . SER A 1 101 ? 8.712 -3.708 -23.884 1.00 94.06 101 SER A C 1
ATOM 772 O O . SER A 1 101 ? 7.725 -3.764 -23.157 1.00 94.06 101 SER A O 1
ATOM 774 N N . THR A 1 102 ? 9.930 -4.038 -23.446 1.00 95.44 102 THR A N 1
ATOM 775 C CA . THR A 1 102 ? 10.192 -4.507 -22.077 1.00 95.44 102 THR A CA 1
ATOM 776 C C . THR A 1 102 ? 9.789 -3.467 -21.035 1.00 95.44 102 THR A C 1
ATOM 778 O O . THR A 1 102 ? 9.039 -3.778 -20.112 1.00 95.44 102 THR A O 1
ATOM 781 N N . ILE A 1 103 ? 10.228 -2.213 -21.195 1.00 94.38 103 ILE A N 1
ATOM 782 C CA . ILE A 1 103 ? 9.865 -1.134 -20.261 1.00 94.38 103 ILE A CA 1
ATOM 783 C C . ILE A 1 103 ? 8.353 -0.875 -20.278 1.00 94.38 103 ILE A C 1
ATOM 785 O O . ILE A 1 103 ? 7.755 -0.680 -19.220 1.00 94.38 103 ILE A O 1
ATOM 789 N N . ALA A 1 104 ? 7.718 -0.914 -21.454 1.00 94.00 104 ALA A N 1
ATOM 790 C CA . ALA A 1 104 ? 6.269 -0.763 -21.570 1.00 94.00 104 ALA A CA 1
ATOM 791 C C . ALA A 1 104 ? 5.508 -1.887 -20.845 1.00 94.00 104 ALA A C 1
ATOM 793 O O . ALA A 1 104 ? 4.531 -1.606 -20.155 1.00 94.00 104 ALA A O 1
ATOM 794 N N . SER A 1 105 ? 5.981 -3.133 -20.944 1.00 97.00 105 SER A N 1
ATOM 795 C CA . SER A 1 105 ? 5.396 -4.277 -20.236 1.00 97.00 105 SER A CA 1
ATOM 796 C C . SER A 1 105 ? 5.497 -4.123 -18.718 1.00 97.00 105 SER A C 1
ATOM 798 O O . SER A 1 105 ? 4.511 -4.347 -18.021 1.00 97.00 105 SER A O 1
ATOM 800 N N . ILE A 1 106 ? 6.659 -3.705 -18.202 1.00 96.31 106 ILE A N 1
ATOM 801 C CA . ILE A 1 106 ? 6.838 -3.442 -16.766 1.00 96.31 106 ILE A CA 1
ATOM 802 C C . ILE A 1 106 ? 5.894 -2.322 -16.310 1.00 96.31 106 ILE A C 1
ATOM 804 O O . ILE A 1 106 ? 5.221 -2.452 -15.290 1.00 96.31 106 ILE A O 1
ATOM 808 N N . GLY A 1 107 ? 5.800 -1.237 -17.084 1.00 94.00 107 GLY A N 1
ATOM 809 C CA . GLY A 1 107 ? 4.892 -0.129 -16.790 1.00 94.00 107 GLY A CA 1
ATOM 810 C C . GLY A 1 107 ? 3.419 -0.548 -16.761 1.00 94.00 107 GLY A C 1
ATOM 811 O O . GLY A 1 107 ? 2.687 -0.125 -15.869 1.00 94.00 107 GLY A O 1
ATOM 812 N N . ALA A 1 108 ? 2.991 -1.407 -17.691 1.00 96.75 108 ALA A N 1
ATOM 813 C CA . ALA A 1 108 ? 1.633 -1.945 -17.717 1.00 96.75 108 ALA A CA 1
ATOM 814 C C . ALA A 1 108 ? 1.333 -2.818 -16.488 1.00 96.75 108 ALA A C 1
ATOM 816 O O . ALA A 1 108 ? 0.256 -2.699 -15.907 1.00 96.75 108 ALA A O 1
ATOM 817 N N . GLU A 1 109 ? 2.287 -3.647 -16.055 1.00 97.31 109 GLU A N 1
ATOM 818 C CA . GLU A 1 109 ? 2.131 -4.454 -14.841 1.00 97.31 109 GLU A CA 1
ATOM 819 C C . GLU A 1 109 ? 2.040 -3.578 -13.583 1.00 97.31 109 GLU A C 1
ATOM 821 O O . GLU A 1 109 ? 1.155 -3.782 -12.754 1.00 97.31 109 GLU A O 1
ATOM 826 N N . ILE A 1 110 ? 2.896 -2.555 -13.463 1.00 95.31 110 ILE A N 1
ATOM 827 C CA . ILE A 1 110 ? 2.819 -1.583 -12.362 1.00 95.31 110 ILE A CA 1
ATOM 828 C C . ILE A 1 110 ? 1.452 -0.889 -12.359 1.00 95.31 110 ILE A C 1
ATOM 830 O O . ILE A 1 110 ? 0.819 -0.794 -11.311 1.00 95.31 110 ILE A O 1
ATOM 834 N N . ALA A 1 111 ? 0.970 -0.432 -13.518 1.00 94.75 111 ALA A N 1
ATOM 835 C CA . ALA A 1 111 ? -0.325 0.236 -13.627 1.00 94.75 111 ALA A CA 1
ATOM 836 C C . ALA A 1 111 ? -1.492 -0.679 -13.223 1.00 94.75 111 ALA A C 1
ATOM 838 O O . ALA A 1 111 ? -2.401 -0.228 -12.528 1.00 94.75 111 ALA A O 1
ATOM 839 N N . ALA A 1 112 ? -1.451 -1.959 -13.607 1.00 96.06 112 ALA A N 1
ATOM 840 C CA . ALA A 1 112 ? -2.445 -2.946 -13.193 1.00 96.06 112 ALA A CA 1
ATOM 841 C C . ALA A 1 112 ? -2.459 -3.122 -11.666 1.00 96.06 112 ALA A C 1
ATOM 843 O O . ALA A 1 112 ? -3.518 -3.020 -11.048 1.00 96.06 112 ALA A O 1
ATOM 844 N N . ILE A 1 113 ? -1.281 -3.284 -11.049 1.00 95.62 113 ILE A N 1
ATOM 845 C CA . ILE A 1 113 ? -1.153 -3.400 -9.590 1.00 95.62 113 ILE A CA 1
ATOM 846 C C . ILE A 1 113 ? -1.680 -2.138 -8.894 1.00 95.62 113 ILE A C 1
ATOM 848 O O . ILE A 1 113 ? -2.456 -2.238 -7.951 1.00 95.62 113 ILE A O 1
ATOM 852 N N . LEU A 1 114 ? -1.310 -0.940 -9.357 1.00 93.44 114 LEU A N 1
ATOM 853 C CA . LEU A 1 114 ? -1.798 0.314 -8.769 1.00 93.44 114 LEU A CA 1
ATOM 854 C C . LEU A 1 114 ? -3.322 0.473 -8.906 1.00 93.44 114 LEU A C 1
ATOM 856 O O . LEU A 1 114 ? -3.963 0.995 -7.994 1.00 93.44 114 LEU A O 1
ATOM 860 N N . GLY A 1 115 ? -3.907 -0.008 -10.006 1.00 91.81 115 GLY A N 1
ATOM 861 C CA . GLY A 1 115 ? -5.358 -0.063 -10.188 1.00 91.81 115 GLY A CA 1
ATOM 862 C C . GLY A 1 115 ? -6.043 -0.941 -9.137 1.00 91.81 115 GLY A C 1
ATOM 863 O O . GLY A 1 115 ? -6.983 -0.484 -8.482 1.00 91.81 115 GLY A O 1
ATOM 864 N N . GLU A 1 116 ? -5.532 -2.157 -8.919 1.00 92.06 116 GLU A N 1
ATOM 865 C CA . GLU A 1 116 ? -6.011 -3.076 -7.872 1.00 92.06 116 GLU A CA 1
ATOM 866 C C . GLU A 1 116 ? -5.914 -2.432 -6.476 1.00 92.06 116 GLU A C 1
ATOM 868 O O . GLU A 1 116 ? -6.893 -2.406 -5.726 1.00 92.06 116 GLU A O 1
ATOM 873 N N . LEU A 1 117 ? -4.756 -1.842 -6.157 1.00 91.25 117 LEU A N 1
ATOM 874 C CA . LEU A 1 117 ? -4.491 -1.203 -4.864 1.00 91.25 117 LEU A CA 1
ATOM 875 C C . LEU A 1 117 ? -5.437 -0.029 -4.589 1.00 91.25 117 LEU A C 1
ATOM 877 O O . LEU A 1 117 ? -5.979 0.072 -3.496 1.00 91.25 117 LEU A O 1
ATOM 881 N N . SER A 1 118 ? -5.703 0.825 -5.584 1.00 89.44 118 SER A N 1
ATOM 882 C CA . SER A 1 118 ? -6.583 1.991 -5.402 1.00 89.44 118 SER A CA 1
ATOM 883 C C . SER A 1 118 ? -8.004 1.616 -4.965 1.00 89.44 118 SER A C 1
ATOM 885 O O . SER A 1 118 ? -8.636 2.342 -4.196 1.00 89.44 118 SER A O 1
ATOM 887 N N . THR A 1 119 ? -8.490 0.458 -5.419 1.00 85.88 119 THR A N 1
ATOM 888 C CA . THR A 1 119 ? -9.800 -0.067 -5.026 1.00 85.88 119 THR A CA 1
ATOM 889 C C . THR A 1 119 ? -9.747 -0.620 -3.600 1.00 85.88 119 THR A C 1
ATOM 891 O O . THR A 1 119 ? -10.638 -0.322 -2.804 1.00 85.88 119 THR A O 1
ATOM 894 N N . SER A 1 120 ? -8.686 -1.365 -3.256 1.00 89.56 120 SER A N 1
ATOM 895 C CA . SER A 1 120 ? -8.496 -1.942 -1.913 1.00 89.56 120 SER A CA 1
ATOM 896 C C . SER A 1 120 ? -8.359 -0.870 -0.830 1.00 89.56 120 SER A C 1
ATOM 898 O O . SER A 1 120 ? -8.984 -0.962 0.227 1.00 89.56 120 SER A O 1
ATOM 900 N N . ASP A 1 121 ? -7.609 0.194 -1.113 1.00 89.44 121 ASP A N 1
ATOM 901 C CA . ASP A 1 121 ? -7.324 1.268 -0.161 1.00 89.44 121 ASP A CA 1
ATOM 902 C C . ASP A 1 121 ? -8.598 1.984 0.292 1.00 89.44 121 ASP A C 1
ATOM 904 O O . ASP A 1 121 ? -8.777 2.270 1.478 1.00 89.44 121 ASP A O 1
ATOM 908 N N . ALA A 1 122 ? -9.516 2.239 -0.645 1.00 88.44 122 ALA A N 1
ATOM 909 C CA . ALA A 1 122 ? -10.796 2.863 -0.337 1.00 88.44 122 ALA A CA 1
ATOM 910 C C . ALA A 1 122 ? -11.641 1.986 0.602 1.00 88.44 122 ALA A C 1
ATOM 912 O O . ALA A 1 122 ? -12.201 2.497 1.578 1.00 88.44 122 ALA A O 1
ATOM 913 N N . SER A 1 123 ? -11.698 0.672 0.349 1.00 90.19 123 SER A N 1
ATOM 914 C CA . SER A 1 123 ? -12.393 -0.268 1.235 1.00 90.19 123 SER A CA 1
ATOM 915 C C . SER A 1 123 ? -11.739 -0.351 2.611 1.00 90.19 123 SER A C 1
ATOM 917 O O . SER A 1 123 ? -12.429 -0.184 3.616 1.00 90.19 123 SER A O 1
ATOM 919 N N . PHE A 1 124 ? -10.415 -0.509 2.676 1.00 92.12 124 PHE A N 1
ATOM 920 C CA . PHE A 1 124 ? -9.689 -0.631 3.937 1.00 92.12 124 P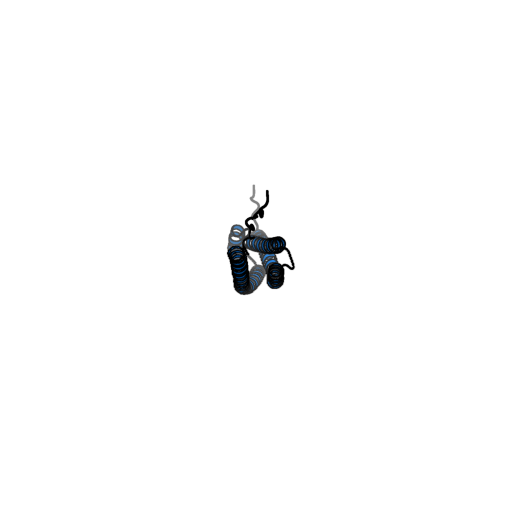HE A CA 1
ATOM 921 C C . PHE A 1 124 ? -9.855 0.610 4.820 1.00 92.12 124 PHE A C 1
ATOM 923 O O . PHE A 1 124 ? -10.157 0.493 6.007 1.00 92.12 124 PHE A O 1
ATOM 930 N N . MET A 1 125 ? -9.735 1.811 4.246 1.00 91.44 125 MET A N 1
ATOM 931 C CA . MET A 1 125 ? -9.912 3.062 4.990 1.00 91.44 125 MET A CA 1
ATOM 932 C C . MET A 1 125 ? -11.344 3.243 5.498 1.00 91.44 125 MET A C 1
ATOM 934 O O . MET A 1 125 ? -11.541 3.698 6.628 1.00 91.44 125 MET A O 1
ATOM 938 N N . SER A 1 126 ? -12.343 2.870 4.693 1.00 93.12 126 SER A N 1
ATOM 939 C CA . SER A 1 126 ? -13.750 2.905 5.104 1.00 93.12 126 SER A CA 1
ATOM 940 C C . SER A 1 126 ? -14.013 1.951 6.273 1.00 93.12 126 SER A C 1
ATOM 942 O O . SER A 1 126 ? -14.597 2.341 7.287 1.00 93.12 126 SER A O 1
ATOM 944 N N . GLU A 1 127 ? -13.506 0.725 6.175 1.00 94.69 127 GLU A N 1
ATOM 945 C CA . GLU A 1 127 ? -13.643 -0.305 7.199 1.00 94.69 127 GLU A CA 1
ATOM 946 C C . GLU A 1 127 ? -12.921 0.039 8.505 1.00 94.69 127 GLU A C 1
ATOM 948 O O . GLU A 1 127 ? -13.473 -0.140 9.596 1.00 94.69 127 GLU A O 1
ATOM 953 N N . LEU A 1 128 ? -11.702 0.571 8.409 1.00 91.81 128 LEU A N 1
ATOM 954 C CA . LEU A 1 128 ? -10.939 1.032 9.562 1.00 91.81 128 LEU A CA 1
ATOM 955 C C . LEU A 1 128 ? -11.655 2.195 10.263 1.00 91.81 128 LEU A C 1
ATOM 957 O O . LEU A 1 128 ? -11.760 2.212 11.492 1.00 91.81 128 LEU A O 1
ATOM 961 N N . ALA A 1 129 ? -12.194 3.152 9.501 1.00 91.94 129 ALA A N 1
ATOM 962 C CA . ALA A 1 129 ? -12.961 4.267 10.049 1.00 91.94 129 ALA A CA 1
ATOM 963 C C . ALA A 1 129 ? -14.243 3.795 10.754 1.00 91.94 129 ALA A C 1
ATOM 965 O O . ALA A 1 129 ? -14.548 4.267 11.854 1.00 91.94 129 ALA A O 1
ATOM 966 N N . ALA A 1 130 ? -14.964 2.834 10.168 1.00 93.19 130 ALA A N 1
ATOM 967 C CA . ALA A 1 130 ? -16.155 2.244 10.770 1.00 93.19 130 ALA A CA 1
ATOM 968 C C . ALA A 1 130 ? -15.837 1.590 12.125 1.00 93.19 130 ALA A C 1
ATOM 970 O O . ALA A 1 130 ? -16.482 1.909 13.127 1.00 93.19 130 ALA A O 1
ATOM 971 N N . ARG A 1 131 ? -14.787 0.761 12.190 1.00 90.38 131 ARG A N 1
ATOM 972 C CA . ARG A 1 131 ? -14.335 0.104 13.429 1.00 90.38 131 ARG A CA 1
ATOM 973 C C . ARG A 1 131 ? -13.923 1.100 14.506 1.00 90.38 131 ARG A C 1
ATOM 975 O O . ARG A 1 131 ? -14.330 0.958 15.658 1.00 90.38 131 ARG A O 1
ATOM 982 N N . ARG A 1 132 ? -13.171 2.143 14.142 1.00 88.12 132 ARG A N 1
ATOM 983 C CA . ARG A 1 132 ? -12.782 3.207 15.086 1.00 88.12 132 ARG A CA 1
ATOM 984 C C . ARG A 1 132 ? -13.994 3.968 15.619 1.00 88.12 132 ARG A C 1
ATOM 986 O O . ARG A 1 132 ? -14.023 4.323 16.795 1.00 88.12 132 ARG A O 1
ATOM 993 N N . ASN A 1 133 ? -15.005 4.209 14.784 1.00 89.62 133 ASN A N 1
ATOM 994 C CA . ASN A 1 133 ? -16.226 4.872 15.229 1.00 89.62 133 ASN A CA 1
ATOM 995 C C . ASN A 1 133 ? -17.032 4.003 16.206 1.00 89.62 133 ASN A C 1
ATOM 997 O O . ASN A 1 133 ? -17.508 4.524 17.213 1.00 89.62 133 ASN A O 1
ATOM 1001 N N . VAL A 1 134 ? -17.141 2.695 15.947 1.00 89.38 134 VAL A N 1
ATOM 1002 C CA . VAL A 1 134 ? -17.784 1.744 16.871 1.00 89.38 134 VAL A CA 1
ATOM 1003 C C . VAL A 1 134 ? -17.070 1.743 18.224 1.00 89.38 134 VAL A C 1
ATOM 1005 O O . VAL A 1 134 ? -17.718 1.979 19.241 1.00 89.38 134 VAL A O 1
ATOM 1008 N N . ALA A 1 135 ? -15.741 1.599 18.238 1.00 85.31 135 ALA A N 1
ATOM 1009 C CA . ALA A 1 135 ? -14.957 1.636 19.475 1.00 85.31 135 ALA A CA 1
ATOM 1010 C C . ALA A 1 135 ? -15.175 2.936 20.268 1.00 85.31 135 ALA A C 1
ATOM 1012 O O . ALA A 1 135 ? -15.413 2.904 21.473 1.00 85.31 135 ALA A O 1
ATOM 1013 N N . ARG A 1 136 ? -15.178 4.089 19.588 1.00 87.06 136 ARG A N 1
ATOM 1014 C CA . ARG A 1 136 ? -15.426 5.396 20.219 1.00 87.06 136 ARG A CA 1
ATOM 1015 C C . ARG A 1 136 ? -16.810 5.485 20.871 1.00 87.06 136 ARG A C 1
ATOM 1017 O O . ARG A 1 136 ? -16.937 6.047 21.961 1.00 87.06 136 ARG A O 1
ATOM 1024 N N . ILE A 1 137 ? -17.844 4.966 20.205 1.00 89.62 137 ILE A N 1
ATOM 1025 C CA . ILE A 1 137 ? -19.214 4.940 20.738 1.00 89.62 137 ILE A CA 1
ATOM 1026 C C . ILE A 1 137 ? -19.273 4.065 21.993 1.00 89.62 137 ILE A C 1
ATOM 1028 O O . ILE A 1 137 ? -19.835 4.495 22.999 1.00 89.62 137 ILE A O 1
ATOM 1032 N N . GLU A 1 138 ? -18.663 2.880 21.964 1.00 87.25 138 GLU A N 1
ATOM 1033 C CA . GLU A 1 138 ? -18.636 1.971 23.116 1.00 87.25 138 GLU A CA 1
ATOM 1034 C C . GLU A 1 138 ? -17.863 2.553 24.307 1.00 87.25 138 GLU A C 1
ATOM 1036 O O . GLU A 1 138 ? -18.335 2.478 25.440 1.00 87.25 138 GLU A O 1
ATOM 1041 N N . MET A 1 139 ? -16.734 3.228 24.068 1.00 84.56 139 MET A N 1
ATOM 1042 C CA . MET A 1 139 ? -16.006 3.940 25.126 1.00 84.56 139 MET A CA 1
ATOM 1043 C C . MET A 1 139 ? -16.867 5.023 25.782 1.00 84.56 139 MET A C 1
ATOM 1045 O O . MET A 1 139 ? -16.940 5.091 27.006 1.00 84.56 139 MET A O 1
ATOM 1049 N N . THR A 1 140 ? -17.573 5.818 24.970 1.00 90.12 140 THR A N 1
ATOM 1050 C CA . THR A 1 140 ? -18.469 6.870 25.475 1.00 90.12 140 THR A CA 1
ATOM 1051 C C . THR A 1 140 ? -19.585 6.261 26.328 1.00 90.12 140 THR A C 1
ATOM 1053 O O . THR A 1 140 ? -19.826 6.714 27.442 1.00 90.12 140 THR A O 1
ATOM 1056 N N . ARG A 1 141 ? -20.211 5.168 25.862 1.00 90.00 141 ARG A N 1
ATOM 1057 C CA . ARG A 1 141 ? -21.239 4.437 26.623 1.00 90.00 141 ARG A CA 1
ATOM 1058 C C . ARG A 1 141 ? -20.711 3.908 27.956 1.00 90.00 141 ARG A C 1
ATOM 1060 O O . ARG A 1 141 ? -21.402 4.005 28.968 1.00 90.00 141 ARG A O 1
ATOM 1067 N N . ALA A 1 142 ? -19.505 3.346 27.967 1.00 87.69 142 ALA A N 1
ATOM 1068 C CA . ALA A 1 142 ? -18.879 2.840 29.183 1.00 87.69 142 ALA A CA 1
ATOM 1069 C C . ALA A 1 142 ? -18.562 3.972 30.174 1.00 87.69 142 ALA A C 1
ATOM 1071 O O . ALA A 1 142 ? -18.789 3.820 31.375 1.00 87.69 142 ALA A O 1
ATOM 1072 N N . ASP A 1 143 ? -18.075 5.112 29.687 1.00 90.56 143 ASP A N 1
ATOM 1073 C CA . ASP A 1 143 ? -17.796 6.285 30.517 1.00 90.56 143 ASP A CA 1
ATOM 1074 C C . ASP A 1 143 ? -19.071 6.892 31.106 1.00 90.56 143 ASP A C 1
ATOM 1076 O O . ASP A 1 143 ? -19.108 7.176 32.309 1.00 90.56 143 ASP A O 1
ATOM 1080 N N . ASP A 1 144 ? -20.135 6.990 30.308 1.00 91.38 144 ASP A N 1
ATOM 1081 C CA . ASP A 1 144 ? -21.458 7.425 30.757 1.00 91.38 144 ASP A CA 1
ATOM 1082 C C . ASP A 1 144 ? -22.021 6.473 31.821 1.00 91.38 144 ASP A C 1
ATOM 1084 O O . ASP A 1 144 ? -22.508 6.917 32.864 1.00 91.38 144 ASP A O 1
ATOM 1088 N N . ALA A 1 145 ? -21.890 5.157 31.624 1.00 90.12 145 ALA A N 1
ATOM 1089 C CA . ALA A 1 145 ? -22.308 4.158 32.604 1.00 90.12 145 ALA A CA 1
ATOM 1090 C C . ALA A 1 145 ? -21.526 4.285 33.923 1.00 90.12 145 ALA A C 1
ATOM 1092 O O . ALA A 1 145 ? -22.122 4.264 35.001 1.00 90.12 145 ALA A O 1
ATOM 1093 N N . ARG A 1 146 ? -20.202 4.494 33.865 1.00 90.38 146 ARG A N 1
ATOM 1094 C CA . ARG A 1 146 ? -19.367 4.747 35.057 1.00 90.38 146 ARG A CA 1
ATOM 1095 C C . ARG A 1 146 ? -19.729 6.061 35.743 1.00 90.38 146 ARG A C 1
ATOM 1097 O O . ARG A 1 146 ? -19.620 6.164 36.965 1.00 90.38 146 ARG A O 1
ATOM 1104 N N . ALA A 1 147 ? -20.086 7.095 34.984 1.00 90.69 147 ALA A N 1
ATOM 1105 C CA . ALA A 1 147 ? -20.527 8.375 35.529 1.00 90.69 147 ALA A CA 1
ATOM 1106 C C . ALA A 1 147 ? -21.885 8.234 36.231 1.00 90.69 147 ALA A C 1
ATOM 1108 O O . ALA A 1 147 ? -22.028 8.677 37.370 1.00 90.69 147 ALA A O 1
ATOM 1109 N N . ALA A 1 148 ? -22.839 7.536 35.610 1.00 88.75 148 ALA A N 1
ATOM 1110 C CA . ALA A 1 148 ? -24.128 7.210 36.210 1.00 88.75 148 ALA A CA 1
ATOM 1111 C C . ALA A 1 148 ? -23.953 6.367 37.481 1.00 88.75 148 ALA A C 1
ATOM 1113 O O . ALA A 1 148 ? -24.513 6.701 38.522 1.00 88.75 148 ALA A O 1
ATOM 1114 N N . GLN A 1 149 ? -23.111 5.331 37.444 1.00 88.31 149 GLN A N 1
ATOM 1115 C CA . GLN A 1 149 ? -22.827 4.508 38.617 1.00 88.31 149 GLN A CA 1
ATOM 1116 C C . GLN A 1 149 ? -22.223 5.330 39.759 1.00 88.31 149 GLN A C 1
ATOM 1118 O O . GLN A 1 149 ? -22.597 5.117 40.902 1.00 88.31 149 GLN A O 1
ATOM 1123 N N . ARG A 1 150 ? -21.352 6.309 39.480 1.00 87.50 150 ARG A N 1
ATOM 1124 C CA . ARG A 1 150 ? -20.835 7.240 40.501 1.00 87.50 150 ARG A CA 1
ATOM 1125 C C . ARG A 1 150 ? -21.907 8.188 41.043 1.00 87.50 150 ARG A C 1
ATOM 1127 O O . ARG A 1 150 ? -21.906 8.473 42.235 1.00 87.50 150 ARG A O 1
ATOM 1134 N N . ALA A 1 151 ? -22.805 8.677 40.189 1.00 87.31 151 ALA A N 1
ATOM 1135 C CA . ALA A 1 151 ? -23.877 9.593 40.581 1.00 87.31 151 ALA A CA 1
ATOM 1136 C C . ALA A 1 151 ? -24.961 8.911 41.434 1.00 87.31 151 ALA A C 1
ATOM 1138 O O . ALA A 1 151 ? -25.502 9.531 42.348 1.00 87.31 151 ALA A O 1
ATOM 1139 N N . TYR A 1 152 ? -25.256 7.643 41.138 1.00 83.56 152 TYR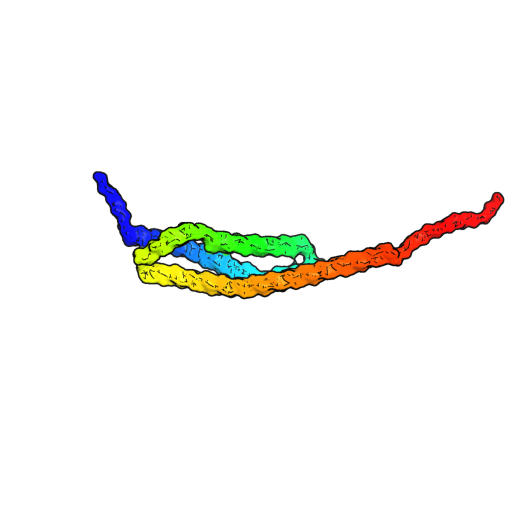 A N 1
ATOM 1140 C CA . TYR A 1 152 ? -26.291 6.846 41.802 1.00 83.56 152 TYR A CA 1
ATOM 1141 C C . TYR A 1 152 ? -25.738 5.797 42.772 1.00 83.56 152 TYR A C 1
ATOM 1143 O O . TYR A 1 152 ? -26.522 5.058 43.369 1.00 83.56 152 TYR A O 1
ATOM 1151 N N . ALA A 1 153 ? -24.414 5.718 42.954 1.00 76.44 153 ALA A N 1
ATOM 1152 C CA . ALA A 1 153 ? -23.822 4.897 44.002 1.00 76.44 153 ALA A CA 1
ATOM 1153 C C . ALA A 1 153 ? -24.439 5.318 45.342 1.00 76.44 153 ALA A C 1
ATOM 1155 O O . ALA A 1 153 ? -24.521 6.524 45.613 1.00 76.44 153 ALA A O 1
ATOM 1156 N N . PRO A 1 154 ? -24.874 4.364 46.187 1.00 73.62 154 PRO A N 1
ATOM 1157 C CA . PRO A 1 154 ? -25.292 4.691 47.537 1.00 73.62 154 PRO A CA 1
ATOM 1158 C C . PRO A 1 154 ? -24.152 5.478 48.176 1.00 73.62 154 PRO A C 1
ATOM 1160 O O . PRO A 1 154 ? -23.036 4.970 48.281 1.00 73.62 154 PRO A O 1
ATOM 1163 N N . ARG A 1 155 ? -24.406 6.735 48.562 1.00 62.53 155 ARG A N 1
ATOM 1164 C CA . ARG A 1 155 ? -23.504 7.413 49.492 1.00 62.53 155 ARG A CA 1
ATOM 1165 C C . ARG A 1 155 ? -23.454 6.488 50.690 1.00 62.53 155 ARG A C 1
ATOM 1167 O O . ARG A 1 155 ? -24.518 6.246 51.261 1.00 62.53 155 ARG A O 1
ATOM 1174 N N . GLU A 1 156 ? -22.284 5.926 50.998 1.00 63.28 156 GLU A N 1
ATOM 1175 C CA . GLU A 1 156 ? -22.090 5.212 52.255 1.00 63.28 156 GLU A CA 1
ATOM 1176 C C . GLU A 1 156 ? -22.751 6.072 53.320 1.00 63.28 156 GLU A C 1
ATOM 1178 O O . GLU A 1 156 ? -22.400 7.245 53.496 1.00 63.28 156 GLU A O 1
ATOM 1183 N N . ALA A 1 157 ? -23.820 5.537 53.909 1.00 56.44 157 ALA A N 1
ATOM 1184 C CA . ALA A 1 157 ? -24.461 6.186 55.017 1.00 56.44 157 ALA A CA 1
ATOM 1185 C C . ALA A 1 157 ? -23.375 6.212 56.083 1.00 56.44 157 ALA A C 1
ATOM 1187 O O . ALA A 1 157 ? -23.092 5.199 56.718 1.00 56.44 157 ALA A O 1
ATOM 1188 N N . ILE A 1 158 ? -22.716 7.360 56.233 1.00 59.97 158 ILE A N 1
ATOM 1189 C CA . ILE A 1 158 ? -22.087 7.715 57.490 1.00 59.97 158 ILE A CA 1
ATOM 1190 C C . ILE A 1 158 ? -23.276 7.736 58.439 1.00 59.97 158 ILE A C 1
ATOM 1192 O O . ILE A 1 158 ? -23.979 8.743 58.536 1.00 59.97 158 ILE A O 1
ATOM 1196 N N . GLU A 1 159 ? -23.591 6.574 59.017 1.00 59.41 159 GLU A N 1
ATOM 1197 C CA . GLU A 1 159 ? -24.562 6.471 60.085 1.00 59.41 159 GLU A CA 1
ATOM 1198 C C . GLU A 1 159 ? -24.148 7.548 61.083 1.00 59.41 159 GLU A C 1
ATOM 1200 O O . GLU A 1 159 ? -23.001 7.532 61.554 1.00 59.41 159 GLU A O 1
ATOM 1205 N N . PRO A 1 160 ? -25.010 8.537 61.380 1.00 59.06 160 PRO A N 1
ATOM 1206 C CA . PRO A 1 160 ? -24.738 9.395 62.506 1.00 59.06 160 PRO A CA 1
ATOM 1207 C C . PRO A 1 160 ? -24.696 8.444 63.691 1.00 59.06 160 PRO A C 1
ATOM 1209 O O . PRO A 1 160 ? -25.710 7.845 64.049 1.00 59.06 160 PRO A O 1
ATOM 1212 N N . ARG A 1 161 ? -23.492 8.241 64.233 1.00 60.28 161 ARG A N 1
ATOM 1213 C CA . ARG A 1 161 ? -23.249 7.426 65.415 1.00 60.28 161 ARG A CA 1
ATOM 1214 C C . ARG A 1 161 ? -23.920 8.155 66.572 1.00 60.28 161 ARG A C 1
ATOM 1216 O O . ARG A 1 161 ? -23.282 8.898 67.309 1.00 60.28 161 ARG A O 1
ATOM 1223 N N . PHE A 1 162 ? -25.235 7.994 66.677 1.00 56.50 162 PHE A N 1
ATOM 1224 C CA . PHE A 1 162 ? -26.001 8.304 67.864 1.00 56.50 162 PHE A CA 1
ATOM 1225 C C . PHE A 1 16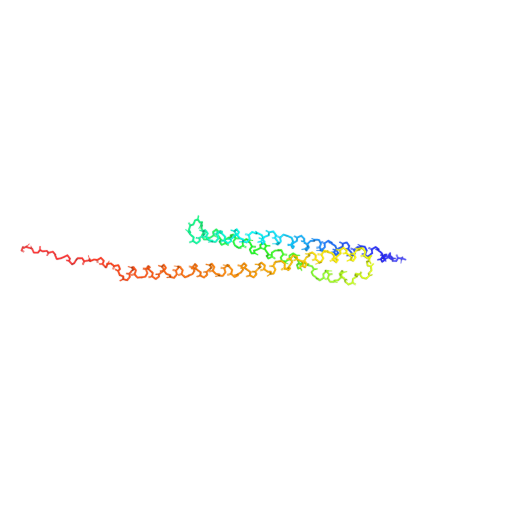2 ? -25.478 7.349 68.929 1.00 56.50 162 PHE A C 1
ATOM 1227 O O . PHE A 1 162 ? -25.912 6.208 69.050 1.00 56.50 162 PHE A O 1
ATOM 1234 N N . THR A 1 163 ? -24.454 7.793 69.652 1.00 62.31 163 THR A N 1
ATOM 1235 C CA . THR A 1 163 ? -24.074 7.178 70.913 1.00 62.31 163 THR A CA 1
ATOM 1236 C C . THR A 1 163 ? -25.262 7.348 71.848 1.00 62.31 163 THR A C 1
ATOM 1238 O O . THR A 1 163 ? -25.505 8.432 72.380 1.00 62.31 163 THR A O 1
ATOM 1241 N N . ASP A 1 164 ? -26.043 6.282 71.971 1.00 56.28 164 ASP A N 1
ATOM 1242 C CA . ASP A 1 164 ? -27.176 6.193 72.872 1.00 56.28 164 ASP A CA 1
ATOM 1243 C C . ASP A 1 164 ? -26.673 6.252 74.327 1.00 56.28 164 ASP A C 1
ATOM 1245 O O . ASP A 1 164 ? -25.955 5.379 74.808 1.00 56.28 164 ASP A O 1
ATOM 1249 N N . ARG A 1 165 ? -26.997 7.368 74.983 1.00 60.59 165 ARG A N 1
ATOM 1250 C CA . ARG A 1 165 ? -27.510 7.511 76.356 1.00 60.59 165 ARG A CA 1
ATOM 1251 C C . ARG A 1 165 ? -27.092 6.457 77.406 1.00 60.59 165 ARG A C 1
ATOM 1253 O O . ARG A 1 165 ? -27.587 5.335 77.375 1.00 60.59 165 ARG A O 1
ATOM 1260 N N . ARG A 1 166 ? -26.392 6.899 78.468 1.00 49.00 166 ARG A N 1
ATOM 1261 C CA . ARG A 1 166 ? -26.755 6.736 79.907 1.00 49.00 166 ARG A CA 1
ATOM 1262 C C . ARG A 1 166 ? -25.603 7.161 80.831 1.00 49.00 166 ARG A C 1
ATOM 1264 O O . ARG A 1 166 ? -24.478 6.716 80.632 1.00 49.00 166 ARG A O 1
ATOM 1271 N N . GLY A 1 167 ? -25.931 7.934 81.870 1.00 45.97 167 GLY A N 1
ATOM 1272 C CA . GLY A 1 167 ? -25.057 8.266 83.000 1.00 45.97 167 GLY A CA 1
ATOM 1273 C C . GLY A 1 167 ? -25.305 9.667 83.510 1.00 45.97 167 GLY A C 1
ATOM 1274 O O . GLY A 1 167 ? -24.413 10.504 83.280 1.00 45.97 167 GLY A O 1
#